Protein AF-A0A7X7G7F3-F1 (afdb_monomer_lite)

pLDDT: mean 71.11, std 20.26, range [36.59, 98.12]

Sequence (156 aa):
MSDPFAGAAASPAHDPFAEDAGVYVLGALDEAERAAFEDHLAGCAACRAAVAEVADLPRLLAAVPPEGLADPPATVLRGLLAAVGQEGAGQEGADGDLAARRGRRRRRWWTGVGLVAAAAAGFLAAALAGVPWGVDDGGPVADARVLALEPDAGRA

Foldseek 3Di:
DDDPPPDDDPDDDDDPCLPVLQCQLVVVDDPVRNVVVVVVCVPDPNSVVSNVVCNCVVVVVVPDDCVPDDDDPVVVVVVVVVVVVVCVVVVVVVVVVVVVVVVVVVVVVVVVVVVVVVVVVVVVVCVVVVPPPPPPPDDDDDPPPPPPPDPDDDDD

Radius of gyration: 27.4 Å; chains: 1; bounding box: 65×64×65 Å

Secondary structure (DSSP, 8-state):
---TT---SS-----TTTTHHHHHHTT-S-HHHHHHHHHHHHH-HHHHHHHHHHTTHHHHHHT--GGGSPPPPHHHHHHHHHHHHHHHHSHHHHHHHHHHHHHHHHHHHHHHHHHHHHHHHHHHHHHHTT--------------------------

Structure (mmCIF, N/CA/C/O backbone):
data_AF-A0A7X7G7F3-F1
#
_entry.id   AF-A0A7X7G7F3-F1
#
loop_
_atom_site.group_PDB
_atom_site.id
_atom_site.type_symbol
_atom_site.label_atom_id
_atom_site.label_alt_id
_atom_s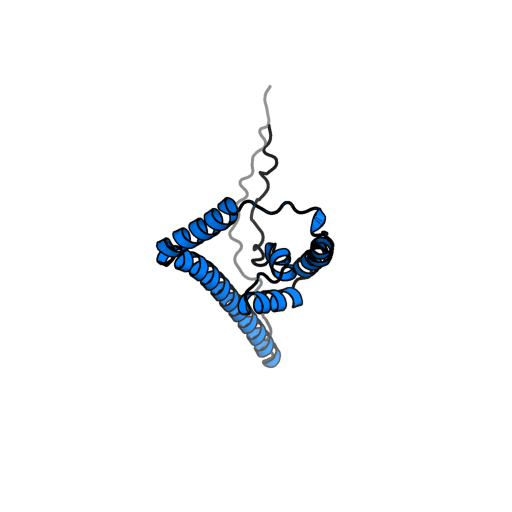ite.label_comp_id
_atom_site.label_asym_id
_atom_site.label_entity_id
_atom_site.label_seq_id
_atom_site.pdbx_PDB_ins_code
_atom_site.Cartn_x
_atom_site.Cartn_y
_atom_site.Cartn_z
_atom_site.occupancy
_atom_site.B_iso_or_equiv
_atom_site.auth_seq_id
_atom_site.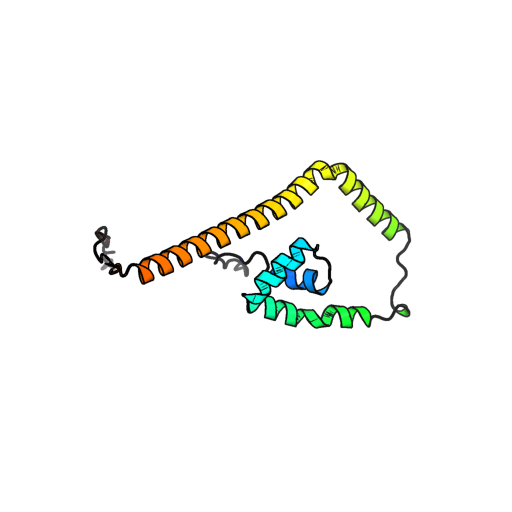auth_comp_id
_atom_site.auth_asym_id
_atom_site.auth_atom_id
_atom_site.pdbx_PDB_model_num
ATOM 1 N N . MET A 1 1 ? -14.565 32.055 -13.301 1.00 41.72 1 MET A N 1
ATOM 2 C CA . MET A 1 1 ? -14.080 30.663 -13.368 1.00 41.72 1 MET A CA 1
ATOM 3 C C . MET A 1 1 ? -14.021 30.174 -11.943 1.00 41.72 1 MET A C 1
ATOM 5 O O . MET A 1 1 ? -13.185 30.649 -11.189 1.00 41.72 1 MET A O 1
ATOM 9 N N . SER A 1 2 ? -15.018 29.387 -11.556 1.00 43.81 2 SER A N 1
ATOM 10 C CA . SER A 1 2 ? -15.131 28.820 -10.216 1.00 43.81 2 SER A CA 1
ATOM 11 C C . SER A 1 2 ? -14.069 27.740 -10.042 1.00 43.81 2 SER A C 1
ATOM 13 O O . SER A 1 2 ? -13.870 26.936 -10.950 1.00 43.81 2 SER A O 1
ATOM 15 N N . ASP A 1 3 ? -13.383 27.763 -8.907 1.00 40.56 3 ASP A N 1
ATOM 16 C CA . ASP A 1 3 ? -12.339 26.809 -8.546 1.00 40.56 3 ASP A CA 1
ATOM 17 C C . ASP A 1 3 ? -12.988 25.444 -8.229 1.00 40.56 3 ASP A C 1
ATOM 19 O O . ASP A 1 3 ? -13.776 25.365 -7.281 1.00 40.56 3 ASP A O 1
ATOM 23 N N . PRO A 1 4 ? -12.741 24.370 -9.005 1.00 50.09 4 PRO A N 1
ATOM 24 C CA . PRO A 1 4 ? -13.424 23.086 -8.820 1.00 50.09 4 PRO A CA 1
ATOM 25 C C . PRO A 1 4 ? -12.980 22.324 -7.557 1.00 50.09 4 PRO A C 1
ATOM 27 O O . PRO A 1 4 ? -13.548 21.278 -7.256 1.00 50.09 4 PRO A O 1
ATOM 30 N N . PHE A 1 5 ? -11.999 22.845 -6.808 1.00 51.16 5 PHE A N 1
ATOM 31 C CA . PHE A 1 5 ? -11.462 22.238 -5.582 1.00 51.16 5 PHE A CA 1
ATOM 32 C C . PHE A 1 5 ? -11.829 22.984 -4.290 1.00 51.16 5 PHE A C 1
ATOM 34 O O . PHE A 1 5 ? -11.465 22.543 -3.200 1.00 51.16 5 PHE A O 1
ATOM 41 N N . ALA A 1 6 ? -12.565 24.097 -4.374 1.00 43.62 6 ALA A N 1
ATOM 42 C CA . ALA A 1 6 ? -12.961 24.884 -3.207 1.00 43.62 6 ALA A CA 1
ATOM 43 C C . ALA A 1 6 ? -14.184 24.270 -2.500 1.00 43.62 6 ALA A C 1
ATOM 45 O O . ALA A 1 6 ? -15.273 24.839 -2.472 1.00 43.62 6 ALA A O 1
ATOM 46 N N . GLY A 1 7 ? -13.998 23.082 -1.931 1.00 39.12 7 GLY A N 1
ATOM 47 C CA . GLY A 1 7 ? -15.006 22.380 -1.148 1.00 39.12 7 GLY A CA 1
ATOM 48 C C . GLY A 1 7 ? -14.372 21.554 -0.039 1.00 39.12 7 GLY A C 1
ATOM 49 O O . GLY A 1 7 ? -14.278 20.341 -0.162 1.00 39.12 7 GLY A O 1
ATOM 50 N N . ALA A 1 8 ? -13.955 22.196 1.054 1.00 46.69 8 ALA A N 1
ATOM 51 C CA . ALA A 1 8 ? -13.704 21.504 2.320 1.00 46.69 8 ALA A CA 1
ATOM 52 C C . ALA A 1 8 ? -13.925 22.454 3.506 1.00 46.69 8 ALA A C 1
ATOM 54 O O . ALA A 1 8 ? -12.995 22.937 4.150 1.00 46.69 8 ALA A O 1
ATOM 55 N N . ALA A 1 9 ? -15.198 22.738 3.777 1.00 36.59 9 ALA A N 1
ATOM 56 C CA . ALA A 1 9 ? -15.629 23.178 5.094 1.00 36.59 9 ALA A CA 1
ATOM 57 C C . ALA A 1 9 ? -15.393 22.030 6.098 1.00 36.59 9 ALA A C 1
ATOM 59 O O . ALA A 1 9 ? -15.809 20.908 5.832 1.00 36.59 9 ALA A O 1
ATOM 60 N N . ALA A 1 10 ? -14.718 22.327 7.216 1.00 42.59 10 ALA A N 1
ATOM 61 C CA . ALA A 1 10 ? -14.565 21.491 8.417 1.00 42.59 10 ALA A CA 1
ATOM 62 C C . ALA A 1 10 ? -14.312 19.985 8.161 1.00 42.59 10 ALA A C 1
ATOM 64 O O . ALA A 1 10 ? -15.235 19.174 8.194 1.00 42.59 10 ALA A O 1
ATOM 65 N N . SER A 1 11 ? -13.050 19.600 7.931 1.00 41.66 11 SER A N 1
ATOM 66 C CA . SER A 1 11 ? -12.715 18.212 7.600 1.00 41.66 11 SER A CA 1
ATOM 67 C C . SER A 1 11 ? -13.088 17.227 8.721 1.00 41.66 11 SER A C 1
ATOM 69 O O . SER A 1 11 ? -12.680 17.440 9.870 1.00 41.66 11 SER A O 1
ATOM 71 N N . PRO A 1 12 ? -13.785 16.114 8.408 1.00 45.75 12 PRO A N 1
ATOM 72 C CA . PRO A 1 12 ? -13.846 14.963 9.303 1.00 45.75 12 PRO A CA 1
ATOM 73 C C . PRO A 1 12 ? -12.420 14.513 9.645 1.00 45.75 12 PRO A C 1
ATOM 75 O O . PRO A 1 12 ? -11.486 14.749 8.874 1.00 45.75 12 PRO A O 1
ATOM 78 N N . ALA A 1 13 ? -12.237 13.888 10.811 1.00 65.81 13 ALA A N 1
ATOM 79 C CA . ALA A 1 13 ? -10.944 13.346 11.216 1.00 65.81 13 ALA A CA 1
ATOM 80 C C . ALA A 1 13 ? -10.371 12.474 10.082 1.00 65.81 13 ALA A C 1
ATOM 82 O O . ALA A 1 13 ? -10.939 11.439 9.747 1.00 65.81 13 ALA A O 1
ATOM 83 N N . HIS A 1 14 ? -9.289 12.941 9.456 1.00 77.88 14 HIS A N 1
ATOM 84 C CA . HIS A 1 14 ? -8.651 12.258 8.335 1.00 77.88 14 HIS A CA 1
ATOM 85 C C . HIS A 1 14 ? -8.085 10.918 8.812 1.00 77.88 14 HIS A C 1
ATOM 87 O O . HIS A 1 14 ? -7.326 10.877 9.785 1.00 77.88 14 HIS A O 1
ATOM 93 N N . ASP A 1 15 ? -8.472 9.839 8.135 1.00 84.19 15 ASP A N 1
ATOM 94 C CA . ASP A 1 15 ? -7.926 8.511 8.378 1.00 84.19 15 ASP A CA 1
ATOM 95 C C . ASP A 1 15 ? -6.447 8.487 7.959 1.00 84.19 15 ASP A C 1
ATOM 97 O O . ASP A 1 15 ? -6.144 8.707 6.785 1.00 84.19 15 ASP A O 1
ATOM 101 N N . PRO A 1 16 ? -5.507 8.228 8.885 1.00 85.50 16 PRO A N 1
ATOM 102 C CA . PRO A 1 16 ? -4.089 8.214 8.561 1.00 85.50 16 PRO A CA 1
ATOM 103 C C . PRO A 1 16 ? -3.668 7.066 7.631 1.00 85.50 16 PRO A C 1
ATOM 105 O O . PRO A 1 16 ? -2.495 7.048 7.261 1.00 85.50 16 PRO A O 1
ATOM 108 N N . PHE A 1 17 ? -4.546 6.109 7.312 1.00 90.88 17 PHE A N 1
ATOM 109 C CA . PHE A 1 17 ? -4.277 4.946 6.455 1.00 90.88 17 PHE A CA 1
ATOM 110 C C . PHE A 1 17 ? -4.964 5.016 5.081 1.00 90.88 17 PHE A C 1
ATOM 112 O O . PHE A 1 17 ? -4.896 4.056 4.312 1.00 90.88 17 PHE A O 1
ATOM 119 N N . ALA A 1 18 ? -5.622 6.133 4.752 1.00 87.88 18 ALA A N 1
ATOM 120 C CA . ALA A 1 18 ? -6.415 6.264 3.528 1.00 87.88 18 ALA A CA 1
ATOM 121 C C . ALA A 1 18 ? -5.625 5.969 2.234 1.00 87.88 18 ALA A C 1
ATOM 123 O O . ALA A 1 18 ? -6.205 5.490 1.264 1.00 87.88 18 ALA A O 1
ATOM 124 N N . GLU A 1 19 ? -4.311 6.212 2.229 1.00 88.44 19 GLU A N 1
ATOM 125 C CA . GLU A 1 19 ? -3.439 6.042 1.056 1.00 88.44 19 GLU A CA 1
ATOM 126 C C . GLU A 1 19 ? -2.529 4.797 1.137 1.00 88.44 19 GLU A C 1
ATOM 128 O O . GLU A 1 19 ? -1.751 4.530 0.221 1.00 88.44 19 GLU A O 1
ATOM 133 N N . ASP A 1 20 ? -2.650 3.983 2.194 1.00 95.75 20 ASP A N 1
ATOM 134 C CA . ASP A 1 20 ? -1.715 2.877 2.454 1.00 95.75 20 ASP A CA 1
ATOM 135 C C . ASP A 1 20 ? -2.045 1.597 1.659 1.00 95.75 20 ASP A C 1
ATOM 137 O O . ASP A 1 20 ? -1.217 0.690 1.564 1.00 95.75 20 ASP A O 1
ATOM 141 N N . ALA A 1 21 ? -3.225 1.513 1.033 1.00 96.56 21 ALA A N 1
ATOM 142 C CA . ALA A 1 21 ? -3.676 0.315 0.316 1.00 96.56 21 ALA A CA 1
ATOM 143 C C . ALA A 1 21 ? -2.714 -0.116 -0.808 1.00 96.56 21 ALA A C 1
ATOM 145 O O . ALA A 1 21 ? -2.417 -1.302 -0.950 1.00 96.56 21 ALA A O 1
ATOM 146 N N . GLY A 1 22 ? -2.185 0.841 -1.578 1.00 95.50 22 GLY A N 1
ATOM 147 C CA . GLY A 1 22 ? -1.262 0.553 -2.679 1.00 95.50 22 GLY A CA 1
ATOM 148 C C . GLY A 1 22 ? 0.088 0.023 -2.194 1.00 95.50 22 GLY A C 1
ATOM 149 O O . GLY A 1 22 ? 0.564 -1.005 -2.672 1.00 95.50 22 GLY A O 1
ATOM 150 N N . VAL A 1 23 ? 0.690 0.690 -1.207 1.00 95.75 23 VAL A N 1
ATOM 151 C CA . VAL A 1 23 ? 1.991 0.287 -0.645 1.00 95.75 23 VAL A CA 1
ATOM 152 C C . VAL A 1 23 ? 1.896 -1.005 0.164 1.00 95.75 23 VAL A C 1
ATOM 154 O O . VAL A 1 23 ? 2.845 -1.786 0.162 1.00 95.75 23 VAL A O 1
ATOM 157 N N . TYR A 1 24 ? 0.747 -1.283 0.784 1.00 96.50 24 TYR A N 1
ATOM 158 C CA . TYR A 1 24 ? 0.464 -2.572 1.408 1.00 96.50 24 TYR A CA 1
ATOM 159 C C . TYR A 1 24 ? 0.451 -3.704 0.377 1.00 96.50 24 TYR A C 1
ATOM 161 O O . TYR A 1 24 ? 1.191 -4.675 0.524 1.00 96.50 24 TYR A O 1
ATOM 169 N N . VAL A 1 25 ? -0.335 -3.558 -0.696 1.00 97.44 25 VAL A N 1
ATOM 170 C CA . VAL A 1 25 ? -0.477 -4.586 -1.741 1.00 97.44 25 VAL A CA 1
ATOM 171 C C . VAL A 1 25 ? 0.828 -4.820 -2.510 1.00 97.44 25 VAL A C 1
ATOM 173 O O . VAL A 1 25 ? 1.124 -5.950 -2.893 1.00 97.44 25 VAL A O 1
ATOM 176 N N . LEU A 1 26 ? 1.641 -3.778 -2.700 1.00 96.19 26 LEU A N 1
ATOM 177 C CA . LEU A 1 26 ? 2.968 -3.884 -3.315 1.00 96.19 26 LEU A CA 1
ATOM 178 C C . LEU A 1 26 ? 4.061 -4.371 -2.345 1.00 96.19 26 LEU A C 1
ATOM 180 O O . LEU A 1 26 ? 5.203 -4.543 -2.764 1.00 96.19 26 LEU A O 1
ATOM 184 N N . GLY A 1 27 ? 3.740 -4.592 -1.065 1.00 95.06 27 GLY A N 1
ATOM 185 C CA . GLY A 1 27 ? 4.696 -5.068 -0.062 1.00 95.06 27 GLY A CA 1
ATOM 186 C C . GLY A 1 27 ? 5.791 -4.056 0.289 1.00 95.06 27 GLY A C 1
ATOM 187 O O . GLY A 1 27 ? 6.887 -4.452 0.674 1.00 95.06 27 GLY A O 1
ATOM 188 N N . ALA A 1 28 ? 5.514 -2.760 0.138 1.00 94.19 28 ALA A N 1
ATOM 189 C CA . ALA A 1 28 ? 6.461 -1.671 0.379 1.00 94.19 28 ALA A CA 1
ATOM 190 C C . ALA A 1 28 ? 6.420 -1.119 1.818 1.00 94.19 28 ALA A C 1
ATOM 192 O O . ALA A 1 28 ? 7.212 -0.240 2.157 1.00 94.19 28 ALA A O 1
ATOM 193 N N . LEU A 1 29 ? 5.507 -1.615 2.658 1.00 93.19 29 LEU A N 1
ATOM 194 C CA . LEU A 1 29 ? 5.459 -1.283 4.082 1.00 93.19 29 LEU A CA 1
ATOM 195 C C . LEU A 1 29 ? 6.508 -2.073 4.867 1.00 93.19 29 LEU A C 1
ATOM 197 O O . LEU A 1 29 ? 6.718 -3.262 4.612 1.00 93.19 29 LEU A O 1
ATOM 201 N N . ASP A 1 30 ? 7.118 -1.432 5.867 1.00 92.19 30 ASP A N 1
ATOM 202 C CA . ASP A 1 30 ? 7.916 -2.160 6.853 1.00 92.19 30 ASP A CA 1
ATOM 203 C C . ASP A 1 30 ? 7.025 -3.017 7.777 1.00 92.19 30 ASP A C 1
ATOM 205 O O . ASP A 1 30 ? 5.800 -2.887 7.797 1.00 92.19 30 ASP A O 1
ATOM 209 N N . GLU A 1 31 ? 7.628 -3.932 8.542 1.00 92.88 31 GLU A N 1
ATOM 210 C CA . GLU A 1 31 ? 6.877 -4.883 9.377 1.00 92.88 31 GLU A CA 1
ATOM 211 C C . GLU A 1 31 ? 5.942 -4.186 10.379 1.00 92.88 31 GLU A C 1
ATOM 213 O O . GLU A 1 31 ? 4.809 -4.618 10.597 1.00 92.88 31 GLU A O 1
ATOM 218 N N . ALA A 1 32 ? 6.404 -3.087 10.982 1.00 88.81 32 ALA A N 1
ATOM 219 C CA . ALA A 1 32 ? 5.632 -2.364 11.982 1.00 88.81 32 ALA A CA 1
ATOM 220 C C . ALA A 1 32 ? 4.487 -1.572 11.338 1.00 88.81 32 ALA A C 1
ATOM 222 O O . ALA A 1 32 ? 3.395 -1.496 11.904 1.00 88.81 32 ALA A O 1
ATOM 223 N N . GLU A 1 33 ? 4.724 -0.990 10.163 1.00 88.81 33 GLU A N 1
ATOM 224 C CA . GLU A 1 33 ? 3.700 -0.305 9.376 1.00 88.81 33 GLU A CA 1
ATOM 225 C C . GLU A 1 33 ? 2.635 -1.275 8.866 1.00 88.81 33 GLU A C 1
ATOM 227 O O . GLU A 1 33 ? 1.445 -0.971 8.966 1.00 88.81 33 GLU A O 1
ATOM 232 N N . ARG A 1 34 ? 3.043 -2.456 8.389 1.00 95.25 34 ARG A N 1
ATOM 233 C CA . ARG A 1 34 ? 2.124 -3.501 7.935 1.00 95.25 34 ARG A CA 1
ATOM 234 C C . ARG A 1 34 ? 1.208 -3.963 9.064 1.00 95.25 34 ARG A C 1
ATOM 236 O O . ARG A 1 34 ? -0.005 -3.938 8.887 1.00 95.25 34 ARG A O 1
ATOM 243 N N . ALA A 1 35 ? 1.767 -4.299 10.228 1.00 95.00 35 ALA A N 1
ATOM 244 C CA . ALA A 1 35 ? 0.976 -4.714 11.386 1.00 95.00 35 ALA A CA 1
ATOM 245 C C . ALA A 1 35 ? -0.033 -3.631 11.812 1.00 95.00 35 ALA A C 1
ATOM 247 O O . ALA A 1 35 ? -1.202 -3.921 12.052 1.00 95.00 35 ALA A O 1
ATOM 248 N N . ALA A 1 36 ? 0.390 -2.362 11.839 1.00 92.50 36 ALA A N 1
ATOM 249 C CA . ALA A 1 36 ? -0.498 -1.253 12.182 1.00 92.50 36 ALA A CA 1
ATOM 250 C C . ALA A 1 36 ? -1.635 -1.057 11.161 1.00 92.50 36 ALA A C 1
ATOM 252 O O . ALA A 1 36 ? -2.757 -0.724 11.548 1.00 92.50 36 ALA A O 1
ATOM 253 N N . PHE A 1 37 ? -1.360 -1.247 9.867 1.00 95.00 37 PHE A N 1
ATOM 254 C CA . PHE A 1 37 ? -2.388 -1.163 8.832 1.00 95.00 37 PHE A CA 1
ATOM 255 C C . PHE A 1 37 ? -3.353 -2.352 8.893 1.00 95.00 37 PHE A C 1
ATOM 257 O O . PHE A 1 37 ? -4.558 -2.153 8.777 1.00 95.00 37 PHE A O 1
ATOM 264 N N . GLU A 1 38 ? -2.870 -3.566 9.157 1.00 96.56 38 GLU A N 1
ATOM 265 C CA . GLU A 1 38 ? -3.712 -4.761 9.318 1.00 96.56 38 GLU A CA 1
ATOM 266 C C . GLU A 1 38 ? -4.653 -4.661 10.527 1.00 96.56 38 GLU A C 1
ATOM 268 O O . GLU A 1 38 ? -5.845 -4.960 10.405 1.00 96.56 38 GLU A O 1
ATOM 273 N N . ASP A 1 39 ? -4.165 -4.141 11.657 1.00 95.62 39 ASP A N 1
ATOM 274 C CA . ASP A 1 39 ? -5.001 -3.826 12.822 1.00 95.62 39 ASP A CA 1
ATOM 275 C C . ASP A 1 39 ? -6.125 -2.842 12.455 1.00 95.62 39 ASP A C 1
ATOM 277 O O . ASP A 1 39 ? -7.279 -3.001 12.864 1.00 95.62 39 ASP A O 1
ATOM 281 N N . HIS A 1 40 ? -5.817 -1.825 11.645 1.00 94.31 40 HIS A N 1
ATOM 282 C CA . HIS A 1 40 ? -6.808 -0.871 11.158 1.00 94.31 40 HIS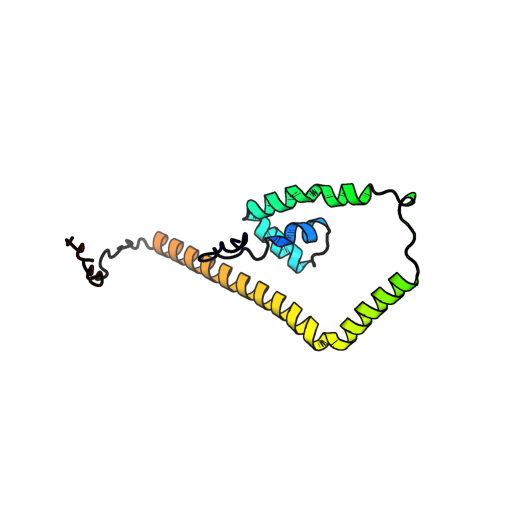 A CA 1
ATOM 283 C C . HIS A 1 40 ? -7.800 -1.511 10.165 1.00 94.31 40 HIS A C 1
ATOM 285 O O . HIS A 1 40 ? -9.010 -1.270 10.251 1.00 94.31 40 HIS A O 1
ATOM 291 N N . LEU A 1 41 ? -7.324 -2.378 9.264 1.00 96.00 41 LEU A N 1
ATOM 292 C CA . LEU A 1 41 ? -8.155 -3.113 8.304 1.00 96.00 41 LEU A CA 1
ATOM 293 C C . LEU A 1 41 ? -9.202 -3.991 8.992 1.00 96.00 41 LEU A C 1
ATOM 295 O O . LEU A 1 41 ? -10.284 -4.176 8.432 1.00 96.00 41 LEU A O 1
ATOM 299 N N . ALA A 1 42 ? -8.946 -4.488 10.206 1.00 94.69 42 ALA A N 1
ATOM 300 C CA . ALA A 1 42 ? -9.947 -5.220 10.982 1.00 94.69 42 ALA A CA 1
ATOM 301 C C . ALA A 1 42 ? -11.188 -4.354 11.290 1.00 94.69 42 ALA A C 1
ATOM 303 O O . ALA A 1 42 ? -12.322 -4.840 11.245 1.00 94.69 42 ALA A O 1
ATOM 304 N N . GLY A 1 43 ? -10.997 -3.051 11.526 1.00 89.44 43 GLY A N 1
ATOM 305 C CA . GLY A 1 43 ? -12.056 -2.110 11.906 1.00 89.44 43 GLY A CA 1
ATOM 306 C C . GLY A 1 43 ? -12.634 -1.261 10.769 1.00 89.44 43 GLY A C 1
ATOM 307 O O . GLY A 1 43 ? -13.777 -0.818 10.872 1.00 89.44 43 GLY A O 1
ATOM 308 N N . CYS A 1 44 ? -11.901 -1.047 9.674 1.00 94.56 44 CYS A N 1
ATOM 309 C CA . CYS A 1 44 ? -12.277 -0.069 8.648 1.00 94.56 44 CYS A CA 1
ATOM 310 C C . CYS A 1 44 ? -12.735 -0.711 7.330 1.00 94.56 44 CYS A C 1
ATOM 312 O O . CYS A 1 44 ? -11.945 -1.277 6.575 1.00 94.56 44 CYS A O 1
ATOM 314 N N . ALA A 1 45 ? -14.028 -0.586 7.010 1.00 93.69 45 ALA A N 1
ATOM 315 C CA . ALA A 1 45 ? -14.581 -1.092 5.751 1.00 93.69 45 ALA A CA 1
ATOM 316 C C . ALA A 1 45 ? -14.071 -0.329 4.516 1.00 93.69 45 ALA A C 1
ATOM 318 O O . ALA A 1 45 ? -13.895 -0.945 3.468 1.00 93.69 45 ALA A O 1
ATOM 319 N N . ALA A 1 46 ? -13.803 0.975 4.643 1.00 92.75 46 ALA A N 1
ATOM 320 C CA . ALA A 1 46 ? -13.300 1.799 3.545 1.00 92.75 46 ALA A CA 1
ATOM 321 C C . ALA A 1 46 ? -11.886 1.370 3.121 1.00 92.75 46 ALA A C 1
ATOM 323 O O . ALA A 1 46 ? -11.651 1.136 1.940 1.00 92.75 46 ALA A O 1
ATOM 324 N N . CYS A 1 47 ? -10.973 1.156 4.075 1.00 95.88 47 CYS A N 1
ATOM 325 C CA . CYS A 1 47 ? -9.627 0.669 3.767 1.00 95.88 47 CYS A CA 1
ATOM 326 C C . CYS A 1 47 ? -9.633 -0.768 3.224 1.00 95.88 47 CYS A C 1
ATOM 328 O O . CYS A 1 47 ? -8.857 -1.073 2.322 1.00 95.88 47 CYS A O 1
ATOM 330 N N . ARG A 1 48 ? -10.543 -1.642 3.688 1.00 96.88 48 ARG A N 1
ATOM 331 C CA . ARG A 1 48 ? -10.729 -2.972 3.071 1.00 96.88 48 ARG A CA 1
ATOM 332 C C . ARG A 1 48 ? -11.192 -2.875 1.617 1.00 96.88 48 ARG A C 1
ATOM 334 O O . ARG A 1 48 ? -10.701 -3.632 0.785 1.00 96.88 48 ARG A O 1
ATOM 341 N N . ALA A 1 49 ? -12.113 -1.959 1.314 1.00 97.19 49 ALA A N 1
ATOM 342 C CA . ALA A 1 49 ? -12.560 -1.717 -0.055 1.00 97.19 49 ALA A CA 1
ATOM 343 C C . ALA A 1 49 ? -11.410 -1.186 -0.926 1.00 97.19 49 ALA A C 1
ATOM 345 O O . ALA A 1 49 ? -11.166 -1.736 -1.993 1.00 97.19 49 ALA A O 1
ATOM 346 N N . ALA A 1 50 ? -10.638 -0.217 -0.425 1.00 96.62 50 ALA A N 1
ATOM 347 C CA . ALA A 1 50 ? -9.469 0.316 -1.124 1.00 96.62 50 ALA A CA 1
ATOM 348 C C . ALA A 1 50 ? -8.434 -0.776 -1.444 1.00 96.62 50 ALA A C 1
ATOM 350 O O . ALA A 1 50 ? -7.943 -0.843 -2.565 1.00 96.62 50 ALA A O 1
ATOM 351 N N . VAL A 1 51 ? -8.137 -1.683 -0.502 1.00 98.12 51 VAL A N 1
ATOM 352 C CA . VAL A 1 51 ? -7.260 -2.841 -0.765 1.00 98.12 51 VAL A CA 1
ATOM 353 C C . VAL A 1 51 ? -7.844 -3.737 -1.857 1.00 98.12 51 VAL A C 1
ATOM 355 O O . VAL A 1 51 ? -7.113 -4.147 -2.755 1.00 98.12 51 VAL A O 1
ATOM 358 N N . ALA A 1 52 ? -9.149 -4.021 -1.818 1.00 97.94 52 ALA A N 1
ATOM 359 C CA . ALA A 1 52 ? -9.805 -4.844 -2.831 1.00 97.94 52 ALA A CA 1
ATOM 360 C C . ALA A 1 52 ? -9.746 -4.219 -4.238 1.00 97.94 52 ALA A C 1
ATOM 362 O O . ALA A 1 52 ? -9.584 -4.951 -5.211 1.00 97.94 52 ALA A O 1
ATOM 363 N N . GLU A 1 53 ? -9.818 -2.889 -4.352 1.00 97.12 53 GLU A N 1
ATOM 364 C CA . GLU A 1 53 ? -9.699 -2.168 -5.630 1.00 97.12 53 GLU A CA 1
ATOM 365 C C . GLU A 1 53 ? -8.323 -2.339 -6.288 1.00 97.12 53 GLU A C 1
ATOM 367 O O . GLU A 1 53 ? -8.228 -2.382 -7.515 1.00 97.12 53 GLU A O 1
ATOM 372 N N . VAL A 1 54 ? -7.255 -2.463 -5.490 1.00 97.00 54 VAL A N 1
ATOM 373 C CA . VAL A 1 54 ? -5.875 -2.553 -5.997 1.00 97.00 54 VAL A CA 1
ATOM 374 C C . VAL A 1 54 ? -5.249 -3.947 -5.886 1.00 97.00 54 VAL A C 1
ATOM 376 O O . VAL A 1 54 ? -4.146 -4.153 -6.388 1.00 97.00 54 VAL A O 1
ATOM 379 N N . ALA A 1 55 ? -5.938 -4.924 -5.288 1.00 96.88 55 ALA A N 1
ATOM 380 C CA . ALA A 1 55 ? -5.409 -6.265 -5.005 1.00 96.88 55 ALA A CA 1
ATOM 381 C C . ALA A 1 55 ? -4.933 -7.036 -6.250 1.00 96.88 55 ALA A C 1
ATOM 383 O O . ALA A 1 55 ? -4.029 -7.864 -6.158 1.00 96.88 55 ALA A O 1
ATOM 384 N N . ASP A 1 56 ? -5.520 -6.764 -7.418 1.00 96.75 56 ASP A N 1
ATOM 385 C CA . ASP A 1 56 ? -5.143 -7.403 -8.682 1.00 96.75 56 ASP A CA 1
ATOM 386 C C . ASP A 1 56 ? -3.891 -6.793 -9.334 1.00 96.75 56 ASP A C 1
ATOM 388 O O . ASP A 1 56 ? -3.285 -7.423 -10.209 1.00 96.75 56 ASP A O 1
ATOM 392 N N . LEU A 1 57 ? -3.472 -5.587 -8.926 1.00 96.31 57 LEU A N 1
ATOM 393 C CA . LEU A 1 57 ? -2.350 -4.881 -9.552 1.00 96.31 57 LEU A CA 1
ATOM 394 C C . LEU A 1 57 ? -1.048 -5.693 -9.555 1.00 96.31 57 LEU A C 1
ATOM 396 O O . LEU A 1 57 ? -0.445 -5.778 -10.624 1.00 96.31 57 LEU A O 1
ATOM 400 N N . PRO A 1 58 ? -0.607 -6.347 -8.460 1.00 94.62 58 PRO A N 1
ATOM 401 C CA . PRO A 1 58 ? 0.634 -7.122 -8.478 1.00 94.62 58 PRO A CA 1
ATOM 402 C C . PRO A 1 58 ? 0.626 -8.227 -9.534 1.00 94.62 58 PRO A C 1
ATOM 404 O O . PRO A 1 58 ? 1.623 -8.444 -10.219 1.00 94.62 58 PRO A O 1
ATOM 407 N N . ARG A 1 59 ? -0.518 -8.896 -9.719 1.00 95.25 59 ARG A N 1
ATOM 408 C CA . ARG A 1 59 ? -0.676 -9.944 -10.733 1.00 95.25 59 ARG A CA 1
ATOM 409 C C . ARG A 1 59 ? -0.627 -9.364 -12.145 1.00 95.25 59 ARG A C 1
ATOM 411 O O . ARG A 1 59 ? -0.007 -9.960 -13.021 1.00 95.25 59 ARG A O 1
ATOM 418 N N . LEU A 1 60 ? -1.279 -8.224 -12.372 1.00 95.19 60 LEU A N 1
ATOM 419 C CA . LEU A 1 60 ? -1.244 -7.532 -13.663 1.00 95.19 60 LEU A CA 1
ATOM 420 C C . LEU A 1 60 ? 0.172 -7.052 -14.005 1.00 95.19 60 LEU A C 1
ATOM 422 O O . LEU A 1 60 ? 0.611 -7.217 -15.138 1.00 95.19 60 LEU A O 1
ATOM 426 N N . LEU A 1 61 ? 0.902 -6.527 -13.021 1.00 93.12 61 LEU A N 1
ATOM 427 C CA . LEU A 1 61 ? 2.295 -6.109 -13.176 1.00 93.12 61 LEU A CA 1
ATOM 428 C C . LEU A 1 61 ? 3.220 -7.302 -13.458 1.00 93.12 61 LEU A C 1
ATOM 430 O O . LEU A 1 61 ? 4.087 -7.208 -14.321 1.00 93.12 61 LEU A O 1
ATOM 434 N N . ALA A 1 62 ? 3.001 -8.445 -12.803 1.00 92.12 62 ALA A N 1
ATOM 435 C CA . ALA A 1 62 ? 3.766 -9.670 -13.048 1.00 92.12 62 ALA A CA 1
ATOM 436 C C . ALA A 1 62 ? 3.517 -10.288 -14.437 1.00 92.12 62 ALA A C 1
ATOM 438 O O . ALA A 1 62 ? 4.328 -11.080 -14.910 1.00 92.12 62 ALA A O 1
ATOM 439 N N . ALA A 1 63 ? 2.403 -9.946 -15.090 1.00 93.12 63 ALA A N 1
ATOM 440 C CA . ALA A 1 63 ? 2.079 -10.420 -16.433 1.00 93.12 63 ALA A CA 1
ATOM 441 C C . ALA A 1 63 ? 2.789 -9.628 -17.546 1.00 93.12 63 ALA A C 1
ATOM 443 O O . ALA A 1 63 ? 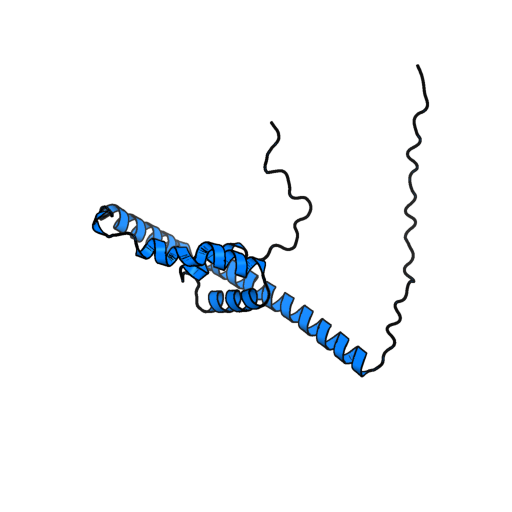2.667 -10.001 -18.713 1.00 93.12 63 ALA A O 1
ATOM 444 N N . VAL A 1 64 ? 3.504 -8.544 -17.214 1.00 91.19 64 VAL A N 1
ATOM 445 C CA . VAL A 1 64 ? 4.257 -7.758 -18.197 1.00 91.19 64 VAL A CA 1
ATOM 446 C C . VAL A 1 64 ? 5.451 -8.580 -18.689 1.00 91.19 64 VAL A C 1
ATOM 448 O O . VAL A 1 64 ? 6.319 -8.937 -17.888 1.00 91.19 64 VAL A O 1
ATOM 451 N N . PRO A 1 65 ? 5.511 -8.892 -19.991 1.00 88.12 65 PRO A N 1
ATOM 452 C CA . PRO A 1 65 ? 6.506 -9.805 -20.512 1.00 88.12 65 PRO A CA 1
ATOM 453 C C . PRO A 1 65 ? 7.817 -9.024 -20.789 1.00 88.12 65 PRO A C 1
ATOM 455 O O . PRO A 1 65 ? 7.779 -7.867 -21.228 1.00 88.12 65 PRO A O 1
ATOM 458 N N . PRO A 1 66 ? 8.996 -9.580 -20.450 1.00 83.31 66 PRO A N 1
ATOM 459 C CA . PRO A 1 66 ? 10.258 -8.830 -20.426 1.00 83.31 66 PRO A CA 1
ATOM 460 C C . PRO A 1 66 ? 10.744 -8.369 -21.806 1.00 83.31 66 PRO A C 1
ATOM 462 O O . PRO A 1 66 ? 11.539 -7.441 -21.900 1.00 83.31 66 PRO A O 1
ATOM 465 N N . GLU A 1 67 ? 10.271 -8.989 -22.881 1.00 83.56 67 GLU A N 1
ATOM 466 C CA . GLU A 1 67 ? 10.664 -8.681 -24.265 1.00 83.56 67 GLU A CA 1
ATOM 467 C C . GLU A 1 67 ? 10.138 -7.318 -24.739 1.00 83.56 67 GLU A C 1
ATOM 469 O O . GLU A 1 67 ? 10.697 -6.733 -25.665 1.00 83.56 67 GLU A O 1
ATOM 474 N N . GLY A 1 68 ? 9.077 -6.806 -24.105 1.00 74.69 68 GLY A N 1
ATOM 475 C CA . GLY A 1 68 ? 8.534 -5.468 -24.352 1.00 74.69 68 GLY A CA 1
ATOM 476 C C . GLY A 1 68 ? 9.197 -4.356 -23.533 1.00 74.69 68 GLY A C 1
ATOM 477 O O . GLY A 1 68 ? 8.895 -3.180 -23.746 1.00 74.69 68 GLY A O 1
ATOM 478 N N . LEU A 1 69 ? 10.084 -4.701 -22.595 1.00 83.25 69 LEU A N 1
ATOM 479 C CA . LEU A 1 69 ? 10.784 -3.741 -21.749 1.00 83.25 69 LEU A CA 1
ATOM 480 C C . LEU A 1 69 ? 12.119 -3.369 -22.398 1.00 83.25 69 LEU A C 1
ATOM 482 O O . LEU A 1 69 ? 12.992 -4.210 -22.599 1.00 83.25 69 LEU A O 1
ATOM 486 N N . ALA A 1 70 ? 12.289 -2.088 -22.724 1.00 84.38 70 ALA A N 1
ATOM 487 C CA . ALA A 1 70 ? 13.593 -1.582 -23.130 1.00 84.38 70 ALA A CA 1
ATOM 488 C C . ALA A 1 70 ? 14.555 -1.642 -21.936 1.00 84.38 70 ALA A C 1
ATOM 490 O O . ALA A 1 70 ? 14.214 -1.165 -20.852 1.00 84.38 70 ALA A O 1
ATOM 491 N N . ASP A 1 71 ? 15.755 -2.187 -22.147 1.00 84.62 71 ASP A N 1
ATOM 492 C CA . ASP A 1 71 ? 16.803 -2.155 -21.129 1.00 84.62 71 ASP A CA 1
ATOM 493 C C . ASP A 1 71 ? 17.192 -0.688 -20.870 1.00 84.62 71 ASP A C 1
ATOM 495 O O . ASP A 1 71 ? 17.608 0.015 -21.806 1.00 84.62 71 ASP A O 1
ATOM 499 N N . PRO A 1 72 ? 16.996 -0.164 -19.647 1.00 84.88 72 PRO A N 1
ATOM 500 C CA . PRO A 1 72 ? 17.311 1.223 -19.364 1.00 84.88 72 PRO A CA 1
ATOM 501 C C . PRO A 1 72 ? 18.825 1.443 -19.496 1.00 84.88 72 PRO A C 1
ATOM 503 O O . PRO A 1 72 ? 19.621 0.626 -19.029 1.00 84.88 72 PRO A O 1
ATOM 506 N N . PRO A 1 73 ? 19.271 2.569 -20.081 1.00 90.69 73 PRO A N 1
ATOM 507 C CA . PRO A 1 73 ? 20.696 2.833 -20.204 1.00 90.69 73 PRO A CA 1
ATOM 508 C C . PRO A 1 73 ? 21.339 2.906 -18.815 1.00 90.69 73 PRO A C 1
ATOM 510 O O . PRO A 1 73 ? 20.783 3.492 -17.886 1.00 90.69 73 PRO A O 1
ATOM 513 N N . ALA A 1 74 ? 22.556 2.371 -18.675 1.00 90.38 74 ALA A N 1
ATOM 514 C CA . ALA A 1 74 ? 23.267 2.301 -17.391 1.00 90.38 74 ALA A CA 1
ATOM 515 C C . ALA A 1 74 ? 23.447 3.667 -16.693 1.00 90.38 74 ALA A C 1
ATOM 517 O O . ALA A 1 74 ? 23.661 3.733 -15.481 1.00 90.38 74 ALA A O 1
ATOM 518 N N . THR A 1 75 ? 23.357 4.769 -17.442 1.00 92.94 75 THR A N 1
ATOM 519 C CA . THR A 1 75 ? 23.350 6.138 -16.911 1.00 92.94 75 THR A CA 1
ATOM 520 C C . THR A 1 75 ? 22.137 6.424 -16.031 1.00 92.94 75 THR A C 1
ATOM 522 O O . THR A 1 75 ? 22.286 7.140 -15.046 1.00 92.94 75 THR A O 1
ATOM 525 N N . VAL A 1 76 ? 20.972 5.842 -16.331 1.00 92.12 76 VAL A N 1
ATOM 526 C CA . VAL A 1 76 ? 19.752 5.975 -15.522 1.00 92.12 76 VAL A CA 1
ATOM 527 C C . VAL A 1 76 ? 19.950 5.297 -14.175 1.00 92.12 76 VAL A C 1
ATOM 529 O O . VAL A 1 76 ? 19.799 5.948 -13.147 1.00 92.12 76 VAL A O 1
ATOM 532 N N . LEU A 1 77 ? 20.386 4.032 -14.162 1.00 90.12 77 LEU A N 1
ATOM 533 C CA . LEU A 1 77 ? 20.656 3.320 -12.910 1.00 90.12 77 LEU A CA 1
ATOM 534 C C . LEU A 1 77 ? 21.721 4.039 -12.072 1.00 90.12 77 LEU A C 1
ATOM 536 O O . LEU A 1 77 ? 21.531 4.263 -10.880 1.00 90.12 77 LEU A O 1
ATOM 540 N N . ARG A 1 78 ? 22.831 4.452 -12.697 1.00 92.19 78 ARG A N 1
ATOM 541 C CA . ARG A 1 78 ? 23.896 5.187 -12.003 1.00 92.19 78 ARG A CA 1
ATOM 542 C C . ARG A 1 78 ? 23.405 6.529 -11.458 1.00 92.19 78 ARG A C 1
ATOM 544 O O . ARG A 1 78 ? 23.790 6.898 -10.355 1.00 92.19 78 ARG A O 1
ATOM 551 N N . GLY A 1 79 ? 22.570 7.241 -12.213 1.00 92.88 79 GLY A N 1
ATOM 552 C CA . GLY A 1 79 ? 21.960 8.499 -11.788 1.00 92.88 79 GLY A CA 1
ATOM 553 C C . GLY A 1 79 ? 21.034 8.321 -10.587 1.00 92.88 79 GLY A C 1
ATOM 554 O O . GLY A 1 79 ? 21.145 9.082 -9.633 1.00 92.88 79 GLY A O 1
ATOM 555 N N . LEU A 1 80 ? 20.191 7.283 -10.589 1.00 91.44 80 LEU A N 1
ATOM 556 C CA . LEU A 1 80 ? 19.307 6.952 -9.465 1.00 91.44 80 LEU A CA 1
ATOM 557 C C . LEU A 1 80 ? 20.100 6.593 -8.207 1.00 91.44 80 LEU A C 1
ATOM 559 O O . LEU A 1 80 ? 19.845 7.141 -7.141 1.00 91.44 80 LEU A O 1
ATOM 563 N N . LEU A 1 81 ? 21.108 5.726 -8.332 1.00 89.81 81 LEU A N 1
ATOM 564 C CA . LEU A 1 81 ? 21.963 5.354 -7.202 1.00 89.81 81 LEU A CA 1
ATOM 565 C C . LEU A 1 81 ? 22.754 6.551 -6.660 1.00 89.81 81 LEU A C 1
ATOM 567 O O . LEU A 1 81 ? 22.937 6.669 -5.452 1.00 89.81 81 LEU A O 1
ATOM 571 N N . ALA A 1 82 ? 23.200 7.454 -7.538 1.00 89.69 82 ALA A N 1
ATOM 572 C CA . ALA A 1 82 ? 23.838 8.693 -7.119 1.00 89.69 82 ALA A CA 1
ATOM 573 C C . ALA A 1 82 ? 22.851 9.619 -6.394 1.00 89.69 82 ALA A C 1
ATOM 575 O O . ALA A 1 82 ? 23.215 10.166 -5.363 1.00 89.69 82 ALA A O 1
ATOM 576 N N . ALA A 1 83 ? 21.616 9.767 -6.883 1.00 85.56 83 ALA A N 1
ATOM 577 C CA . ALA A 1 83 ? 20.588 10.576 -6.228 1.00 85.56 83 ALA A CA 1
ATOM 578 C C . ALA A 1 83 ? 20.270 10.055 -4.816 1.00 85.56 83 ALA A C 1
ATOM 580 O O . ALA A 1 83 ? 20.380 10.816 -3.859 1.00 85.56 83 ALA A O 1
ATOM 581 N N . VAL A 1 84 ? 20.024 8.748 -4.673 1.00 83.50 84 VAL A N 1
ATOM 582 C CA . VAL A 1 84 ? 19.797 8.106 -3.365 1.00 83.50 84 VAL A CA 1
ATOM 583 C C . VAL A 1 84 ? 21.024 8.250 -2.452 1.00 83.50 84 VAL A C 1
ATOM 585 O O . VAL A 1 84 ? 20.896 8.505 -1.259 1.00 83.50 84 VAL A O 1
ATOM 588 N N . GLY A 1 85 ? 22.239 8.145 -3.000 1.00 78.75 85 GLY A N 1
ATOM 589 C CA . GLY A 1 85 ? 23.475 8.352 -2.238 1.00 78.75 85 GLY A CA 1
ATOM 590 C C . GLY A 1 85 ? 23.679 9.794 -1.754 1.00 78.75 85 GLY A C 1
ATOM 591 O O . GLY A 1 85 ? 24.247 10.004 -0.684 1.00 78.75 85 GLY A O 1
ATOM 592 N N . GLN A 1 86 ? 23.211 10.788 -2.515 1.00 72.88 86 GLN A N 1
ATOM 593 C CA . GLN A 1 86 ? 23.253 12.207 -2.134 1.00 72.88 86 GLN A CA 1
ATOM 594 C C . GLN A 1 86 ? 22.192 12.539 -1.076 1.00 72.88 86 GLN A C 1
ATOM 596 O O . GLN A 1 86 ? 22.468 13.299 -0.151 1.00 72.88 86 GLN A O 1
ATOM 601 N N . GLU A 1 87 ? 21.009 11.927 -1.164 1.00 59.28 87 GLU A N 1
ATOM 602 C CA . GLU A 1 87 ? 19.979 11.992 -0.118 1.00 59.28 87 GLU A CA 1
ATOM 603 C C . GLU A 1 87 ? 20.494 11.375 1.193 1.00 59.28 87 GLU A C 1
ATOM 605 O O . GLU A 1 87 ? 20.357 11.991 2.251 1.00 59.28 87 GLU A O 1
ATOM 610 N N . GLY A 1 88 ? 21.234 10.262 1.102 1.00 55.03 88 GLY A N 1
ATOM 611 C CA . GLY A 1 88 ? 21.955 9.620 2.208 1.00 55.03 88 GLY A CA 1
ATOM 612 C C . GLY A 1 88 ? 22.973 10.515 2.926 1.00 55.03 88 GLY A C 1
ATOM 613 O O . GLY A 1 88 ? 23.175 10.382 4.132 1.00 55.03 88 GLY A O 1
ATOM 614 N N . ALA A 1 89 ? 23.595 11.462 2.219 1.00 55.97 89 ALA A N 1
ATOM 615 C CA . ALA A 1 89 ? 24.562 12.397 2.799 1.00 55.97 89 ALA A CA 1
ATOM 616 C C . ALA A 1 89 ? 23.902 13.613 3.486 1.00 55.97 89 ALA A C 1
ATOM 618 O O . ALA A 1 89 ? 24.527 14.249 4.332 1.00 55.97 89 ALA A O 1
ATOM 619 N N . GLY A 1 90 ? 22.642 13.926 3.155 1.00 51.06 90 GLY A N 1
ATOM 620 C CA . GLY A 1 90 ? 21.809 14.926 3.844 1.00 51.06 90 GLY A CA 1
ATOM 621 C C . GLY A 1 90 ? 20.837 14.328 4.875 1.00 51.06 90 GLY A C 1
ATOM 622 O O . GLY A 1 90 ? 20.021 15.049 5.455 1.00 51.06 90 GLY A O 1
ATOM 623 N N . GLN A 1 91 ? 20.896 13.010 5.090 1.00 48.34 91 GLN A N 1
ATOM 624 C CA . GLN A 1 91 ? 19.818 12.224 5.694 1.00 48.34 91 GLN A CA 1
ATOM 625 C C . GLN A 1 91 ? 19.708 12.304 7.215 1.00 48.34 91 GLN A C 1
ATOM 627 O O . GLN A 1 91 ? 18.637 12.017 7.739 1.00 48.34 91 GLN A O 1
ATOM 632 N N . GLU A 1 92 ? 20.723 12.792 7.936 1.00 51.03 92 GLU A N 1
ATOM 633 C CA . GLU A 1 92 ? 20.621 12.981 9.395 1.00 51.03 92 GLU A CA 1
ATOM 634 C C . GLU A 1 92 ? 19.434 13.892 9.786 1.00 51.03 92 GLU A C 1
ATOM 636 O O . GLU A 1 92 ? 18.849 13.731 10.857 1.00 51.03 92 GLU A O 1
ATOM 641 N N . GLY A 1 93 ? 19.019 14.810 8.900 1.00 49.00 93 GLY A N 1
ATOM 642 C CA . GLY A 1 93 ? 17.835 15.656 9.092 1.00 49.00 93 GLY A CA 1
ATOM 643 C C . GLY A 1 93 ? 16.532 15.094 8.503 1.00 49.00 93 GLY A C 1
ATOM 644 O O . GLY A 1 93 ? 15.466 15.268 9.097 1.00 49.00 93 GLY A O 1
ATOM 645 N N . ALA A 1 94 ? 16.595 14.418 7.351 1.00 52.75 94 ALA A N 1
ATOM 646 C CA . ALA A 1 94 ? 15.417 13.918 6.630 1.00 52.75 94 ALA A CA 1
ATOM 647 C C . ALA A 1 94 ? 14.883 12.596 7.205 1.00 52.75 94 ALA A C 1
ATOM 649 O O . ALA A 1 94 ? 13.668 12.452 7.367 1.00 52.75 94 ALA A O 1
ATOM 650 N N . ASP A 1 95 ? 15.773 11.691 7.627 1.00 54.19 95 ASP A N 1
ATOM 651 C CA . ASP A 1 95 ? 15.404 10.515 8.422 1.00 54.19 95 ASP A CA 1
ATOM 652 C C . ASP A 1 95 ? 14.785 10.957 9.746 1.00 54.19 95 ASP A C 1
ATOM 654 O O . ASP A 1 95 ? 13.821 10.358 10.210 1.00 54.19 95 ASP A O 1
ATOM 658 N N . GLY A 1 96 ? 15.262 12.070 10.311 1.00 57.28 96 GLY A N 1
ATOM 659 C CA . GLY A 1 96 ? 14.658 12.717 11.469 1.00 57.28 96 GLY A CA 1
ATOM 660 C C . GLY A 1 96 ? 13.215 13.158 11.221 1.00 57.28 96 GLY A C 1
ATOM 661 O O . GLY A 1 96 ? 12.361 12.910 12.069 1.00 57.28 96 GLY A O 1
ATOM 662 N N . ASP A 1 97 ? 12.897 13.763 10.072 1.00 57.62 97 ASP A N 1
ATOM 663 C CA . ASP A 1 97 ? 11.530 14.223 9.798 1.00 57.62 97 ASP A CA 1
ATOM 664 C C . ASP A 1 97 ? 10.596 13.079 9.369 1.00 57.62 97 ASP A C 1
ATOM 666 O O . ASP A 1 97 ? 9.440 13.062 9.796 1.00 57.62 97 ASP A O 1
ATOM 670 N N . LEU A 1 98 ? 11.078 12.069 8.634 1.00 61.19 98 LEU A N 1
ATOM 671 C CA . LEU A 1 98 ? 10.319 10.847 8.324 1.00 61.19 98 LEU A CA 1
ATOM 672 C C . LEU A 1 98 ? 10.097 9.985 9.575 1.00 61.19 98 LEU A C 1
ATOM 674 O O . LEU A 1 98 ? 8.962 9.593 9.859 1.00 61.19 98 LEU A O 1
ATOM 678 N N . ALA A 1 99 ? 11.126 9.774 10.398 1.00 60.50 99 ALA A N 1
ATOM 679 C CA . ALA A 1 99 ? 11.004 9.107 11.693 1.00 60.50 99 ALA A CA 1
ATOM 680 C C . ALA A 1 99 ? 10.156 9.925 12.674 1.00 60.50 99 ALA A C 1
ATOM 682 O O . ALA A 1 99 ? 9.407 9.349 13.461 1.00 60.50 99 ALA A O 1
ATOM 683 N N . ALA A 1 100 ? 10.180 11.261 12.611 1.00 60.09 100 ALA A N 1
ATOM 684 C CA . ALA A 1 100 ? 9.287 12.102 13.400 1.00 60.09 100 ALA A CA 1
ATOM 685 C C . ALA A 1 100 ? 7.848 12.060 12.873 1.00 60.09 100 ALA A C 1
ATOM 687 O O . ALA A 1 100 ? 6.920 12.047 13.679 1.00 60.09 100 ALA A O 1
ATOM 688 N N . ARG A 1 101 ? 7.608 12.001 11.552 1.00 63.47 101 ARG A N 1
ATOM 689 C CA . ARG A 1 101 ? 6.269 11.747 10.978 1.00 63.47 101 ARG A CA 1
ATOM 690 C C . ARG A 1 101 ? 5.757 10.384 11.465 1.00 63.47 101 ARG A C 1
ATOM 692 O O . ARG A 1 101 ? 4.659 10.334 12.020 1.00 63.47 101 ARG A O 1
ATOM 699 N N . ARG A 1 102 ? 6.578 9.330 11.384 1.00 64.19 102 ARG A N 1
ATOM 700 C CA . ARG A 1 102 ? 6.289 7.969 11.883 1.00 64.19 102 ARG A CA 1
ATOM 701 C C . ARG A 1 102 ? 6.045 7.935 13.393 1.00 64.19 102 ARG A C 1
ATOM 703 O O . ARG A 1 102 ? 5.048 7.382 13.850 1.00 64.19 102 ARG A O 1
ATOM 710 N N . GLY A 1 103 ? 6.880 8.605 14.181 1.00 62.91 103 GLY A N 1
ATOM 711 C CA . GLY A 1 103 ? 6.760 8.704 15.636 1.00 62.91 103 GLY A CA 1
ATOM 712 C C . GLY A 1 103 ? 5.530 9.495 16.082 1.00 62.91 103 GLY A C 1
ATOM 713 O O . GLY A 1 103 ? 4.845 9.086 17.018 1.00 62.91 103 GLY A O 1
ATOM 714 N N . ARG A 1 104 ? 5.191 10.588 15.383 1.00 62.44 104 ARG A N 1
ATOM 715 C CA . ARG A 1 104 ? 3.958 11.362 15.607 1.00 62.44 104 ARG A CA 1
ATOM 716 C C . ARG A 1 104 ? 2.717 10.544 15.249 1.00 62.44 104 ARG A C 1
ATOM 718 O O . ARG A 1 104 ? 1.757 10.566 16.015 1.00 62.44 104 ARG A O 1
ATOM 725 N N . ARG A 1 105 ? 2.748 9.791 14.144 1.00 64.50 105 ARG A N 1
ATOM 726 C CA . ARG A 1 105 ? 1.673 8.876 13.721 1.00 64.50 105 ARG A CA 1
ATOM 727 C C . ARG A 1 105 ? 1.455 7.759 14.750 1.00 64.50 105 ARG A C 1
ATOM 729 O O . ARG A 1 105 ? 0.335 7.567 15.215 1.00 64.50 105 ARG A O 1
ATOM 736 N N . ARG A 1 106 ? 2.539 7.132 15.221 1.00 64.56 106 ARG A N 1
ATOM 737 C CA . ARG A 1 106 ? 2.523 6.082 16.255 1.00 64.56 106 ARG A CA 1
ATOM 738 C C . ARG A 1 106 ? 2.071 6.595 17.628 1.00 64.56 106 ARG A C 1
ATOM 740 O O . ARG A 1 106 ? 1.266 5.944 18.285 1.00 64.56 106 ARG A O 1
ATOM 747 N N . ARG A 1 107 ? 2.521 7.787 18.050 1.00 59.88 107 ARG A N 1
ATOM 748 C CA . ARG A 1 107 ? 2.053 8.439 19.292 1.00 59.88 107 ARG A CA 1
ATOM 749 C C . ARG A 1 107 ? 0.571 8.788 19.237 1.00 59.88 107 ARG A C 1
ATOM 751 O O . ARG A 1 107 ? -0.122 8.528 20.212 1.00 59.88 107 ARG A O 1
ATOM 758 N N . ARG A 1 108 ? 0.090 9.352 18.123 1.00 60.75 108 ARG A N 1
ATOM 759 C CA . ARG A 1 108 ? -1.330 9.699 17.940 1.00 60.75 108 ARG A CA 1
ATOM 760 C C . ARG A 1 108 ? -2.232 8.467 18.045 1.00 60.75 108 ARG A C 1
ATOM 762 O O . ARG A 1 108 ? -3.275 8.539 18.691 1.00 60.75 108 ARG A O 1
ATOM 769 N N . TRP A 1 109 ? -1.793 7.335 17.497 1.00 59.84 109 TRP A N 1
ATOM 770 C CA . TRP A 1 109 ? -2.481 6.051 17.632 1.00 59.84 109 TRP A CA 1
ATOM 771 C C . TRP A 1 109 ? -2.532 5.556 19.091 1.00 59.84 109 TRP A C 1
ATOM 773 O O . TRP A 1 109 ? -3.607 5.218 19.580 1.00 59.84 109 TRP A O 1
ATOM 783 N N . TRP A 1 110 ? -1.422 5.616 19.839 1.00 55.38 110 TRP A N 1
ATOM 784 C CA . TRP A 1 110 ? -1.397 5.180 21.248 1.00 55.38 110 TRP A CA 1
ATOM 785 C C . TRP A 1 110 ? -2.234 6.083 22.162 1.00 55.38 110 TRP A C 1
ATOM 787 O O . TRP A 1 110 ? -2.885 5.597 23.086 1.00 55.38 110 TRP A O 1
ATOM 797 N N . THR A 1 111 ? -2.280 7.389 21.890 1.00 54.59 111 THR A N 1
ATOM 798 C CA . THR A 1 111 ? -3.124 8.322 22.653 1.00 54.59 111 THR A CA 1
ATOM 799 C C . THR A 1 111 ? -4.614 8.165 22.346 1.00 54.59 111 THR A C 1
ATOM 801 O O . THR A 1 111 ? -5.430 8.364 23.241 1.00 54.59 111 THR A O 1
ATOM 804 N N . GLY A 1 112 ? -4.982 7.774 21.119 1.00 56.25 112 GLY A N 1
ATOM 805 C CA . GLY A 1 112 ? -6.375 7.499 20.747 1.00 56.25 112 GLY A CA 1
ATOM 806 C C . GLY A 1 112 ? -6.901 6.197 21.359 1.00 56.25 112 GLY A C 1
ATOM 807 O O . GLY A 1 112 ? -7.971 6.188 21.963 1.00 56.25 112 GLY A O 1
ATOM 808 N N . VAL A 1 113 ? -6.115 5.117 21.290 1.00 55.53 113 VAL A N 1
ATOM 809 C CA . VAL A 1 113 ? -6.469 3.812 21.881 1.00 55.53 113 VAL A CA 1
ATOM 810 C C . VAL A 1 113 ? -6.526 3.884 23.413 1.00 55.53 113 VAL A C 1
ATOM 812 O O . VAL A 1 113 ? -7.445 3.334 24.019 1.00 55.53 113 VAL A O 1
ATOM 815 N N . GLY A 1 114 ? -5.607 4.623 24.047 1.00 51.75 114 GLY A N 1
ATOM 816 C CA . GLY A 1 114 ? -5.617 4.830 25.499 1.00 51.75 114 GLY A CA 1
ATOM 817 C C . GLY A 1 114 ? -6.876 5.540 26.015 1.00 51.75 114 GLY A C 1
ATOM 818 O O . GLY A 1 114 ? -7.381 5.189 27.080 1.00 51.75 114 GLY A O 1
ATOM 819 N N . LEU A 1 115 ? -7.428 6.488 25.248 1.00 51.75 115 LEU A N 1
ATOM 820 C CA . LEU A 1 115 ? -8.655 7.207 25.617 1.00 51.75 115 LEU A CA 1
ATOM 821 C C . LEU A 1 115 ? -9.918 6.342 25.461 1.00 51.75 115 LEU A C 1
ATOM 823 O O . LEU A 1 115 ? -10.795 6.388 26.323 1.00 51.75 115 LEU A O 1
ATOM 827 N N . VAL A 1 116 ? -10.000 5.511 24.417 1.00 56.34 116 VAL A N 1
ATOM 828 C CA . VAL A 1 116 ? -11.149 4.609 24.201 1.00 56.34 116 VAL A CA 1
ATOM 829 C C . VAL A 1 116 ? -11.173 3.474 25.232 1.00 56.34 116 VAL A C 1
ATOM 831 O O . VAL A 1 116 ? -12.235 3.151 25.768 1.00 56.34 116 VAL A O 1
ATOM 834 N N . ALA A 1 117 ? -10.011 2.913 25.581 1.00 53.47 117 ALA A N 1
ATOM 835 C CA . ALA A 1 117 ? -9.910 1.882 26.615 1.00 53.47 117 ALA A CA 1
ATOM 836 C C . ALA A 1 117 ? -10.308 2.409 28.009 1.00 53.47 117 ALA A C 1
ATOM 838 O O . ALA A 1 117 ? -11.007 1.719 28.754 1.00 53.47 117 ALA A O 1
ATOM 839 N N . ALA A 1 118 ? -9.925 3.646 28.345 1.00 50.22 118 ALA A N 1
ATOM 840 C CA . ALA A 1 118 ? -10.313 4.282 29.604 1.00 50.22 118 ALA A CA 1
ATOM 841 C C . ALA A 1 118 ? -11.829 4.543 29.685 1.00 50.22 118 ALA A C 1
ATOM 843 O O . ALA A 1 118 ? -12.440 4.295 30.726 1.00 50.22 118 ALA A O 1
ATOM 844 N N . ALA A 1 119 ? -12.453 4.976 28.584 1.00 53.91 119 ALA A N 1
ATOM 845 C CA . ALA A 1 119 ? -13.899 5.174 28.526 1.00 53.91 119 ALA A CA 1
ATOM 846 C C . ALA A 1 119 ? -14.663 3.850 28.711 1.00 53.91 119 ALA A C 1
ATOM 848 O O . ALA A 1 119 ? -15.567 3.777 29.542 1.00 53.91 119 ALA A O 1
ATOM 849 N N . ALA A 1 120 ? -14.265 2.781 28.011 1.00 55.75 120 ALA A N 1
ATOM 850 C CA . ALA A 1 120 ? -14.913 1.470 28.115 1.00 55.75 120 ALA A CA 1
ATOM 851 C C . ALA A 1 120 ? -14.811 0.861 29.528 1.00 55.75 120 ALA A C 1
ATOM 853 O O . ALA A 1 120 ? -15.791 0.311 30.034 1.00 55.75 120 ALA A O 1
ATOM 854 N N . ALA A 1 121 ? -13.662 1.010 30.199 1.00 60.59 121 ALA A N 1
ATOM 855 C CA . ALA A 1 121 ? -13.490 0.575 31.586 1.00 60.59 121 ALA A CA 1
ATOM 856 C C . ALA A 1 121 ? -14.362 1.386 32.563 1.00 60.59 121 ALA A C 1
ATOM 858 O O . ALA A 1 121 ? -14.937 0.814 33.489 1.00 60.59 121 ALA A O 1
ATOM 859 N N . GLY A 1 122 ? -14.514 2.695 32.330 1.00 60.53 122 GLY A N 1
ATOM 860 C CA . GLY A 1 122 ? -15.413 3.556 33.101 1.00 60.53 122 GLY A CA 1
ATOM 861 C C . GLY A 1 122 ? -16.884 3.150 32.967 1.00 60.53 122 GLY A C 1
ATOM 862 O O . GLY A 1 122 ? -17.573 3.011 33.976 1.00 60.53 122 GLY A O 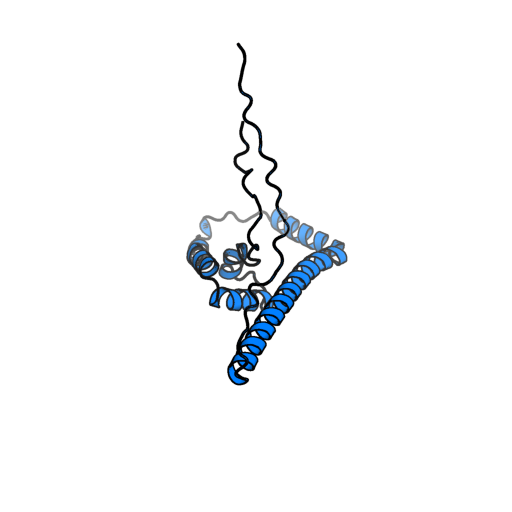1
ATOM 863 N N . PHE A 1 123 ? -17.351 2.877 31.743 1.00 63.78 123 PHE A N 1
ATOM 864 C CA . PHE A 1 123 ? -18.715 2.391 31.503 1.00 63.78 123 PHE A CA 1
ATOM 865 C C . PHE A 1 123 ? -18.969 1.027 32.157 1.00 63.78 123 PHE A C 1
ATOM 867 O O . PHE A 1 123 ? -20.010 0.837 32.785 1.00 63.78 123 PHE A O 1
ATOM 874 N N . LEU A 1 124 ? -18.012 0.097 32.069 1.00 66.38 124 LEU A N 1
ATOM 875 C CA . LEU A 1 124 ? -18.149 -1.230 32.671 1.00 66.38 124 LEU A CA 1
ATOM 876 C C . LEU A 1 124 ? -18.149 -1.164 34.209 1.00 66.38 124 LEU A C 1
ATOM 878 O O . LEU A 1 124 ? -18.961 -1.826 34.853 1.00 66.38 124 LEU A O 1
ATOM 882 N N . ALA A 1 125 ? -17.294 -0.326 34.802 1.00 62.31 125 ALA A N 1
ATOM 883 C CA . ALA A 1 125 ? -17.259 -0.109 36.246 1.00 62.31 125 ALA A CA 1
ATOM 884 C C . ALA A 1 125 ? -18.541 0.568 36.764 1.00 62.31 125 ALA A C 1
ATOM 886 O O . ALA A 1 125 ? -19.083 0.144 37.783 1.00 62.31 125 ALA A O 1
ATOM 887 N N . ALA A 1 126 ? -19.066 1.569 36.050 1.00 60.16 126 ALA A N 1
ATOM 888 C CA . ALA A 1 126 ? -20.312 2.245 36.413 1.00 60.16 126 ALA A CA 1
ATOM 889 C C . ALA A 1 126 ? -21.535 1.316 36.307 1.00 60.16 126 ALA A C 1
ATOM 891 O O . ALA A 1 126 ? -22.406 1.347 37.177 1.00 60.16 126 ALA A O 1
ATOM 892 N N . ALA A 1 127 ? -21.577 0.457 35.280 1.00 63.53 127 ALA A N 1
ATOM 893 C CA . ALA A 1 127 ? -22.626 -0.546 35.110 1.00 63.53 127 ALA A CA 1
ATOM 894 C C . ALA A 1 127 ? -22.595 -1.616 36.216 1.00 63.53 127 ALA A C 1
ATOM 896 O O . ALA A 1 127 ? -23.644 -1.988 36.736 1.00 63.53 127 ALA A O 1
ATOM 897 N N . LEU A 1 128 ? -21.404 -2.074 36.620 1.00 65.44 128 LEU A N 1
ATOM 898 C CA . LEU A 1 128 ? -21.241 -3.049 37.707 1.00 65.44 128 LEU A CA 1
ATOM 899 C C . LEU A 1 128 ? -21.516 -2.450 39.097 1.00 65.44 128 LEU A C 1
ATOM 901 O O . LEU A 1 128 ? -21.960 -3.168 39.989 1.00 65.44 128 LEU A O 1
ATOM 905 N N . ALA A 1 129 ? -21.281 -1.148 39.284 1.00 69.19 129 ALA A N 1
ATOM 906 C CA . ALA A 1 129 ? -21.525 -0.446 40.545 1.00 69.19 129 ALA A CA 1
ATOM 907 C C . ALA A 1 129 ? -22.986 0.014 40.736 1.00 69.19 129 A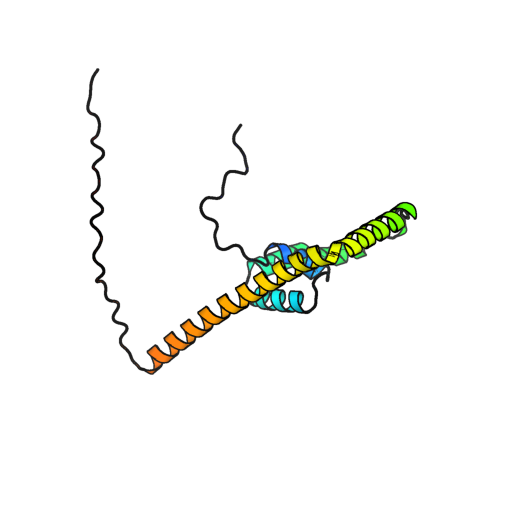LA A C 1
ATOM 909 O O . ALA A 1 129 ? -23.322 0.515 41.808 1.00 69.19 129 ALA A O 1
ATOM 910 N N . GLY A 1 130 ? -23.854 -0.140 39.727 1.00 49.38 130 GLY A N 1
ATOM 911 C CA . GLY A 1 130 ? -25.273 0.221 39.826 1.00 49.38 130 GLY A CA 1
ATOM 912 C C . GLY A 1 130 ? -25.528 1.719 40.025 1.00 49.38 130 GLY A C 1
ATOM 913 O O . GLY A 1 130 ? -26.547 2.092 40.604 1.00 49.38 130 GLY A O 1
ATOM 914 N N . VAL A 1 131 ? -24.608 2.582 39.579 1.00 54.84 131 VAL A N 1
ATOM 915 C CA . VAL A 1 131 ? -24.766 4.037 39.702 1.00 54.84 131 VAL A CA 1
ATOM 916 C C . VAL A 1 131 ? -25.875 4.482 38.742 1.00 54.84 131 VAL A C 1
ATOM 918 O O . VAL A 1 131 ? -25.739 4.266 37.534 1.00 54.84 131 VAL A O 1
ATOM 921 N N . PRO A 1 132 ? -26.976 5.092 39.223 1.00 49.25 132 PRO A N 1
ATOM 922 C CA . PRO A 1 132 ? -27.952 5.688 38.328 1.00 49.25 132 PRO A CA 1
ATOM 923 C C . PRO A 1 132 ? -27.261 6.857 37.629 1.00 49.25 132 PRO A C 1
ATOM 925 O O . PRO A 1 132 ? -26.837 7.812 38.278 1.00 49.25 132 PRO A O 1
ATOM 928 N N . TRP A 1 133 ? -27.097 6.768 36.310 1.00 51.34 133 TRP A N 1
ATOM 929 C CA . TRP A 1 133 ? -26.609 7.883 35.509 1.00 51.34 133 TRP A CA 1
ATOM 930 C C . TRP A 1 133 ? -27.689 8.965 35.531 1.00 51.34 133 TRP A C 1
ATOM 932 O O . TRP A 1 133 ? -28.626 8.944 34.736 1.00 51.34 133 TRP A O 1
ATOM 942 N N . GLY A 1 134 ? -27.591 9.874 36.499 1.00 52.47 134 GLY A N 1
ATOM 943 C CA . GLY A 1 134 ? -28.289 11.147 36.460 1.00 52.47 134 GLY A CA 1
ATOM 944 C C . GLY A 1 134 ? -27.714 11.943 35.300 1.00 52.47 134 GLY A C 1
ATOM 945 O O . GLY A 1 134 ? -26.640 12.523 35.411 1.00 52.47 134 GLY A O 1
ATOM 946 N N . VAL A 1 135 ? -28.397 11.908 34.161 1.00 52.38 135 VAL A N 1
ATOM 947 C CA . VAL A 1 135 ? -28.251 12.946 33.147 1.00 52.38 135 VAL A CA 1
ATOM 948 C C . VAL A 1 135 ? -28.877 14.191 33.767 1.00 52.38 135 VAL A C 1
ATOM 950 O O . VAL A 1 135 ? -30.096 14.308 33.843 1.00 52.38 135 VAL A O 1
ATOM 953 N N . ASP A 1 136 ? -28.047 15.074 34.313 1.00 58.91 136 ASP A N 1
ATOM 954 C CA . ASP A 1 136 ? -28.480 16.414 34.691 1.00 58.91 136 ASP A CA 1
ATOM 955 C C . ASP A 1 136 ? -28.809 17.189 33.402 1.00 58.91 136 ASP A C 1
ATOM 957 O O . ASP A 1 136 ? -27.917 17.728 32.747 1.00 58.91 136 ASP A O 1
ATOM 961 N N . ASP A 1 137 ? -30.092 17.283 33.037 1.00 51.84 137 ASP A N 1
ATOM 962 C CA . ASP A 1 137 ? -30.613 18.171 31.975 1.00 51.84 137 ASP A CA 1
ATOM 963 C C . ASP A 1 137 ? -30.561 19.668 32.384 1.00 51.84 137 ASP A C 1
ATOM 965 O O . ASP A 1 137 ? -31.451 20.464 32.084 1.00 51.84 137 ASP A O 1
ATOM 969 N N . GLY A 1 138 ? -29.524 20.076 33.119 1.00 53.69 138 GLY A N 1
ATOM 970 C CA . GLY A 1 138 ? -29.464 21.341 33.852 1.00 53.69 138 GLY A CA 1
ATOM 971 C C . GLY A 1 138 ? -28.197 22.154 33.603 1.00 53.69 138 GLY A C 1
ATOM 972 O O . GLY A 1 138 ? -27.517 22.530 34.553 1.00 53.69 138 GLY A O 1
ATOM 973 N N . GLY A 1 139 ? -27.871 22.454 32.344 1.00 39.84 139 GLY A N 1
ATOM 974 C CA . GLY A 1 139 ? -26.926 23.525 32.005 1.00 39.84 139 GLY A CA 1
ATOM 975 C C . GLY A 1 139 ? -27.683 24.801 31.613 1.00 39.84 139 GLY A C 1
ATOM 976 O O . GLY A 1 139 ? -28.600 24.705 30.797 1.00 39.84 139 GLY A O 1
ATOM 977 N N . PRO A 1 140 ? -27.353 25.996 32.145 1.00 45.62 140 PRO A N 1
ATOM 978 C CA . PRO A 1 140 ? -28.034 27.226 31.755 1.00 45.62 140 PRO A CA 1
ATOM 979 C C . PRO A 1 140 ? -27.771 27.501 30.273 1.00 45.62 140 PRO A C 1
ATOM 981 O O . PRO A 1 140 ? -26.633 27.738 29.865 1.00 45.62 140 PRO A O 1
ATOM 984 N N . VAL A 1 141 ? -28.831 27.479 29.464 1.00 50.25 141 VAL A N 1
ATOM 985 C CA . VAL A 1 141 ? -28.786 28.026 28.110 1.00 50.25 141 VAL A CA 1
ATOM 986 C C . VAL A 1 141 ? -28.413 29.501 28.230 1.00 50.25 141 VAL A C 1
ATOM 988 O O . VAL A 1 141 ? -29.156 30.308 28.788 1.00 50.25 141 VAL A O 1
ATOM 991 N N . ALA A 1 142 ? -27.214 29.846 27.765 1.00 49.84 142 ALA A N 1
ATOM 992 C CA . ALA A 1 142 ? -26.860 31.231 27.533 1.00 49.84 142 ALA A CA 1
ATOM 993 C C . ALA A 1 142 ? -27.885 31.792 26.542 1.00 49.84 142 ALA A C 1
ATOM 995 O O . ALA A 1 142 ? -28.048 31.260 25.444 1.00 49.84 142 ALA A O 1
ATOM 996 N N . ASP A 1 143 ? -28.603 32.820 26.985 1.00 43.12 143 ASP A N 1
ATOM 997 C CA . ASP A 1 143 ? -29.617 33.560 26.244 1.00 43.12 143 ASP A CA 1
ATOM 998 C C . ASP A 1 143 ? -29.014 34.045 24.915 1.00 43.12 143 ASP A C 1
ATOM 1000 O O . ASP A 1 143 ? -28.305 35.053 24.842 1.00 43.12 143 ASP A O 1
ATOM 1004 N N . ALA A 1 144 ? -29.224 33.273 23.849 1.00 50.78 144 ALA A N 1
ATOM 1005 C CA . ALA A 1 144 ? -28.952 33.718 22.499 1.00 50.78 144 ALA A CA 1
ATOM 1006 C C . ALA A 1 144 ? -30.053 34.715 22.154 1.00 50.78 144 ALA A C 1
ATOM 1008 O O . ALA A 1 144 ? -31.084 34.358 21.585 1.00 50.78 144 ALA A O 1
ATOM 1009 N N . ARG A 1 145 ? -29.836 35.976 22.539 1.00 49.56 145 ARG A N 1
ATOM 1010 C CA . ARG A 1 145 ? -30.611 37.107 22.041 1.00 49.56 145 ARG A CA 1
ATOM 1011 C C . ARG A 1 145 ? -30.605 37.033 20.520 1.00 49.56 145 ARG A C 1
ATOM 1013 O O . ARG A 1 145 ? -29.615 37.367 19.869 1.00 49.56 145 ARG A O 1
ATOM 1020 N N . VAL A 1 146 ? -31.726 36.593 19.965 1.00 46.34 146 VAL A N 1
ATOM 1021 C CA . VAL A 1 146 ? -32.042 36.755 18.556 1.00 46.34 146 VAL A CA 1
ATOM 1022 C C . VAL A 1 146 ? -32.116 38.261 18.334 1.00 46.34 146 VAL A C 1
ATOM 1024 O O . VAL A 1 146 ? -33.088 38.911 18.714 1.00 46.34 146 VAL A O 1
ATOM 1027 N N . LEU A 1 147 ? -31.049 38.838 17.780 1.00 52.75 147 LEU A N 1
ATOM 1028 C CA . LEU A 1 147 ? -31.143 40.121 17.100 1.00 52.75 147 LEU A CA 1
ATOM 1029 C C . LEU A 1 147 ? -32.121 39.897 15.950 1.00 52.75 147 LEU A C 1
ATOM 1031 O O . LEU A 1 147 ? -31.771 39.312 14.926 1.00 52.75 147 LEU A O 1
ATOM 1035 N N . ALA A 1 148 ? -33.373 40.284 16.187 1.00 44.12 148 ALA A N 1
ATOM 1036 C CA . ALA A 1 148 ? -34.385 40.397 15.161 1.00 44.12 148 ALA A CA 1
ATOM 1037 C C . ALA A 1 148 ? -33.799 41.268 14.046 1.00 44.12 148 ALA A C 1
ATOM 1039 O O . ALA A 1 148 ? -33.547 42.457 14.238 1.00 44.12 148 ALA A O 1
ATOM 1040 N N . LEU A 1 149 ? -33.522 40.651 12.900 1.00 48.22 149 LEU A N 1
ATOM 1041 C CA . LEU A 1 149 ? -33.310 41.386 11.668 1.00 48.22 149 LEU A CA 1
ATOM 1042 C C . LEU A 1 149 ? -34.684 41.972 11.317 1.00 48.22 149 LEU A C 1
ATOM 1044 O O . LEU A 1 149 ? -35.576 41.237 10.891 1.00 48.22 149 LEU A O 1
ATOM 1048 N N . GLU A 1 150 ? -34.897 43.256 11.604 1.00 55.44 150 GLU A N 1
ATOM 1049 C CA . GLU A 1 150 ? -36.119 43.939 11.185 1.00 55.44 150 GLU A CA 1
ATOM 1050 C C . GLU A 1 150 ? -36.216 43.906 9.649 1.00 55.44 150 GLU A C 1
ATOM 1052 O O . GLU A 1 150 ? -35.238 44.233 8.969 1.00 55.44 150 GLU A O 1
ATOM 1057 N N . PRO A 1 151 ? -37.361 43.501 9.075 1.00 50.00 151 PRO A N 1
ATOM 1058 C CA . PRO A 1 151 ? -37.591 43.633 7.647 1.00 50.00 151 PRO A CA 1
ATOM 1059 C C . PRO A 1 151 ? -37.770 45.115 7.296 1.00 50.00 151 PRO A C 1
ATOM 1061 O O . PRO A 1 151 ? -38.693 45.770 7.778 1.00 50.00 151 PRO A O 1
ATOM 1064 N N . ASP A 1 152 ? -36.887 45.627 6.437 1.00 47.75 152 ASP A N 1
ATOM 1065 C CA . ASP A 1 152 ? -36.984 46.961 5.846 1.00 47.75 152 ASP A CA 1
ATOM 1066 C C . ASP A 1 152 ? -38.257 47.062 4.993 1.00 47.75 152 ASP A C 1
ATOM 1068 O O . ASP A 1 152 ? -38.336 46.599 3.852 1.00 47.75 152 ASP A O 1
ATOM 1072 N N . ALA A 1 153 ? -39.292 47.633 5.600 1.00 47.91 153 ALA A N 1
ATOM 1073 C CA . ALA A 1 153 ? -40.497 48.066 4.930 1.00 47.91 153 ALA A CA 1
ATOM 1074 C C . ALA A 1 153 ? -40.350 49.539 4.507 1.00 47.91 153 ALA A C 1
ATOM 1076 O O . ALA A 1 153 ? -40.851 50.449 5.166 1.00 47.91 153 ALA A O 1
ATOM 1077 N N . GLY A 1 154 ? -39.785 49.752 3.319 1.00 40.78 154 GLY A N 1
ATOM 1078 C CA . GLY A 1 154 ? -40.494 50.532 2.306 1.00 40.78 154 GLY A CA 1
ATOM 1079 C C . GLY A 1 154 ? -39.867 51.824 1.773 1.00 40.78 154 GLY A C 1
ATOM 1080 O O . GLY A 1 154 ? -39.213 52.590 2.480 1.00 40.78 154 GLY A O 1
ATOM 1081 N N . ARG A 1 155 ? -40.318 52.097 0.532 1.00 41.94 155 ARG A N 1
ATOM 1082 C CA . ARG A 1 155 ? -40.257 53.307 -0.323 1.00 41.94 155 ARG A CA 1
ATOM 1083 C C . ARG A 1 155 ? -39.189 53.217 -1.421 1.00 41.94 155 ARG A C 1
ATOM 1085 O O . ARG A 1 155 ? -38.042 52.933 -1.121 1.00 41.94 155 ARG A O 1
ATOM 1092 N N . ALA A 1 156 ? -39.472 53.499 -2.690 1.00 43.44 156 ALA A N 1
ATOM 1093 C CA . ALA A 1 156 ? -40.691 53.862 -3.416 1.00 43.44 156 ALA A CA 1
ATOM 1094 C C . ALA A 1 156 ? -40.447 53.581 -4.911 1.00 43.44 156 ALA A C 1
ATOM 1096 O O . ALA A 1 156 ? -39.258 53.448 -5.281 1.00 43.44 156 ALA A O 1
#